Protein AF-Q2HYZ3-F1 (afdb_monomer_lite)

Structure (mmCIF, N/CA/C/O backbone):
data_AF-Q2HYZ3-F1
#
_entry.id   AF-Q2HYZ3-F1
#
loop_
_atom_site.group_PDB
_atom_site.id
_atom_site.type_sy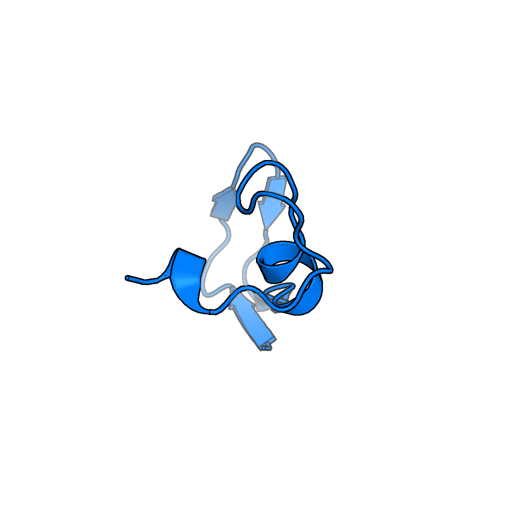mbol
_atom_site.label_atom_id
_atom_site.label_alt_id
_atom_site.label_comp_id
_atom_site.label_asym_id
_atom_site.label_entity_id
_atom_site.label_seq_id
_atom_site.pdbx_PDB_ins_code
_atom_site.Cartn_x
_atom_site.Cartn_y
_atom_site.Cartn_z
_atom_site.occupancy
_atom_site.B_iso_or_equiv
_atom_site.auth_seq_id
_atom_site.auth_comp_id
_atom_site.auth_asym_id
_atom_site.auth_atom_id
_atom_site.pdbx_PDB_model_num
ATOM 1 N N . LEU A 1 1 ? 2.969 -2.369 5.017 1.00 82.00 1 LEU A N 1
ATOM 2 C CA . LEU A 1 1 ? 2.977 -1.153 5.864 1.00 82.00 1 LEU A CA 1
ATOM 3 C C . LEU A 1 1 ? 1.601 -0.996 6.486 1.00 82.00 1 LEU A C 1
ATOM 5 O O . LEU A 1 1 ? 0.648 -0.779 5.745 1.00 82.00 1 LEU A O 1
ATOM 9 N N . GLU A 1 2 ? 1.498 -1.141 7.804 1.00 90.12 2 GLU A N 1
ATOM 10 C CA . GLU A 1 2 ? 0.218 -1.074 8.518 1.00 90.12 2 GLU A CA 1
ATOM 11 C C . GLU A 1 2 ? -0.082 0.345 9.007 1.00 90.12 2 GLU A C 1
ATOM 13 O O . GLU A 1 2 ? 0.808 1.105 9.414 1.00 90.12 2 GLU A O 1
ATOM 18 N N . ARG A 1 3 ? -1.354 0.722 8.926 1.00 95.00 3 ARG A N 1
ATOM 19 C CA . ARG A 1 3 ? -1.914 1.981 9.417 1.00 95.00 3 ARG A CA 1
ATOM 20 C C . ARG A 1 3 ? -3.209 1.691 10.156 1.00 95.00 3 ARG A C 1
ATOM 22 O O . ARG A 1 3 ? -3.857 0.688 9.896 1.00 95.00 3 ARG A O 1
ATOM 29 N N . VAL A 1 4 ? -3.596 2.601 11.041 1.00 97.44 4 VAL A N 1
ATOM 30 C CA . VAL A 1 4 ? -4.893 2.566 11.722 1.00 97.44 4 VAL A CA 1
ATOM 31 C C . VAL A 1 4 ? -5.670 3.819 11.342 1.00 97.44 4 VAL A C 1
ATOM 33 O O . VAL A 1 4 ? -5.136 4.934 11.407 1.00 97.44 4 VAL A O 1
ATOM 36 N N . ALA A 1 5 ? -6.919 3.645 10.918 1.00 97.94 5 ALA A N 1
ATOM 37 C CA . ALA A 1 5 ? -7.797 4.749 10.559 1.00 97.94 5 ALA A CA 1
ATOM 38 C C . ALA A 1 5 ? -8.166 5.578 11.803 1.00 97.94 5 ALA A C 1
ATOM 40 O O . ALA A 1 5 ? -8.822 5.096 12.719 1.00 97.94 5 ALA A O 1
ATOM 41 N N . LYS A 1 6 ? -7.779 6.859 11.845 1.00 98.00 6 LYS A N 1
ATOM 42 C CA . LYS A 1 6 ? -8.033 7.733 13.015 1.00 98.00 6 LYS A CA 1
ATOM 43 C C . LYS A 1 6 ? -9.495 8.176 13.159 1.00 98.00 6 LYS A C 1
ATOM 45 O O . LYS A 1 6 ? -9.898 8.655 14.217 1.00 98.00 6 LYS A O 1
ATOM 50 N N . LYS A 1 7 ? -10.273 8.060 12.086 1.00 98.19 7 LYS A N 1
ATOM 51 C CA . LYS A 1 7 ? -11.706 8.356 12.005 1.00 98.19 7 LYS A CA 1
ATOM 52 C C . LYS A 1 7 ? -12.309 7.533 10.872 1.00 98.19 7 LYS A C 1
ATOM 54 O O . LYS A 1 7 ? -11.568 7.092 9.995 1.00 98.19 7 LYS A O 1
ATOM 59 N N . THR A 1 8 ? -13.628 7.381 10.874 1.00 98.50 8 THR A N 1
ATOM 60 C CA . THR A 1 8 ? -14.338 6.813 9.727 1.00 98.50 8 THR A CA 1
ATOM 61 C C . THR A 1 8 ? -14.159 7.729 8.519 1.00 98.50 8 THR A C 1
ATOM 63 O O . THR A 1 8 ? -14.326 8.946 8.637 1.00 98.50 8 THR A O 1
ATOM 66 N N . VAL A 1 9 ? -13.779 7.153 7.382 1.00 97.56 9 VAL A N 1
ATOM 67 C CA . VAL A 1 9 ? -13.573 7.856 6.108 1.00 97.56 9 VAL A CA 1
ATOM 68 C C . VAL A 1 9 ? -14.172 7.050 4.964 1.00 97.56 9 VAL A C 1
ATOM 70 O O . VAL A 1 9 ? -14.298 5.835 5.070 1.00 97.56 9 VAL A O 1
ATOM 73 N N . GLU A 1 10 ? -14.513 7.718 3.869 1.00 97.81 10 GLU A N 1
ATOM 74 C CA . GLU A 1 10 ? -14.900 7.070 2.618 1.00 97.81 10 GLU A CA 1
ATOM 75 C C . GLU A 1 10 ? -13.819 7.333 1.567 1.00 97.81 10 GLU A C 1
ATOM 77 O O . GLU A 1 10 ? -13.394 8.477 1.385 1.00 97.81 10 GLU A O 1
ATOM 82 N N . ILE A 1 11 ? -13.339 6.274 0.914 1.00 95.12 11 ILE A N 1
ATOM 83 C CA . ILE A 1 11 ? -12.332 6.341 -0.150 1.00 95.12 11 ILE A CA 1
ATOM 84 C C . ILE A 1 11 ? -12.830 5.482 -1.308 1.00 95.12 11 ILE A C 1
ATOM 86 O O . ILE A 1 11 ? -13.087 4.297 -1.122 1.00 95.12 11 ILE A O 1
ATOM 90 N N . ASN A 1 12 ? -12.962 6.068 -2.501 1.00 94.12 12 ASN A N 1
ATOM 91 C CA . ASN A 1 12 ? -13.434 5.381 -3.712 1.00 94.12 12 ASN A CA 1
ATOM 92 C C . ASN A 1 12 ? -14.758 4.610 -3.510 1.00 94.12 12 ASN A C 1
ATOM 94 O O . ASN A 1 12 ? -14.908 3.492 -3.995 1.00 94.12 12 ASN A O 1
ATOM 98 N N . GLY A 1 13 ? -15.703 5.182 -2.755 1.00 97.06 13 GLY A N 1
ATOM 99 C CA . GLY A 1 13 ? -16.990 4.546 -2.440 1.00 97.06 13 GLY A CA 1
ATOM 100 C C . GLY A 1 13 ? -16.929 3.460 -1.358 1.00 97.06 13 GLY A C 1
ATOM 101 O O . GLY A 1 13 ? -17.946 2.843 -1.050 1.00 97.06 13 GLY A O 1
ATOM 102 N N . ILE A 1 14 ? -15.754 3.210 -0.768 1.00 96.62 14 ILE A N 1
ATOM 103 C CA . ILE A 1 14 ? -15.563 2.239 0.314 1.00 96.62 14 ILE A CA 1
ATOM 104 C C . ILE A 1 14 ? -15.474 2.979 1.646 1.00 96.62 14 ILE A C 1
ATOM 106 O O . ILE A 1 14 ? -14.602 3.828 1.847 1.00 96.62 14 ILE A O 1
ATOM 110 N N . VAL A 1 15 ? -16.345 2.613 2.586 1.00 98.12 15 VAL A N 1
ATOM 111 C CA . VAL A 1 15 ? -16.309 3.128 3.958 1.00 98.12 15 VAL A CA 1
ATOM 112 C C . VAL A 1 15 ? -15.278 2.351 4.774 1.00 98.12 15 VAL A C 1
ATOM 114 O O . VAL A 1 15 ? -15.400 1.142 4.965 1.00 98.12 15 VAL A O 1
ATOM 117 N N . ILE A 1 16 ? -14.282 3.061 5.298 1.00 97.88 16 ILE A N 1
ATOM 118 C CA . ILE A 1 16 ? -13.258 2.547 6.209 1.00 97.88 16 ILE A CA 1
ATOM 119 C C . ILE A 1 16 ? -13.582 3.065 7.617 1.00 97.88 16 ILE A C 1
ATOM 121 O O . ILE A 1 16 ? -13.471 4.272 7.857 1.00 97.88 16 ILE A O 1
ATOM 125 N N . PRO A 1 17 ? -13.987 2.199 8.561 1.00 98.44 17 PRO A N 1
ATOM 126 C CA . PRO A 1 17 ? -14.312 2.613 9.922 1.00 98.44 17 PRO A CA 1
ATOM 127 C C . PRO A 1 17 ? -13.100 3.135 10.696 1.00 98.44 17 PRO A C 1
ATOM 129 O O . PRO A 1 17 ? -11.965 2.711 10.466 1.00 98.44 17 PRO A O 1
ATOM 132 N N . LYS A 1 18 ? -13.350 4.007 11.681 1.00 98.38 18 LYS A N 1
ATOM 133 C CA . LYS A 1 18 ? -12.358 4.340 12.712 1.00 98.38 18 LYS A CA 1
ATOM 134 C C . LYS A 1 18 ? -11.802 3.056 13.353 1.00 98.38 18 LYS A C 1
ATOM 136 O O . LYS A 1 18 ? -12.537 2.096 13.552 1.00 98.38 18 LYS A O 1
ATOM 141 N N . ASP A 1 19 ? -10.512 3.074 13.674 1.00 98.19 19 ASP A N 1
ATOM 142 C CA . ASP A 1 19 ? -9.746 2.004 14.322 1.00 98.19 19 ASP A CA 1
ATOM 143 C C . ASP A 1 19 ? -9.552 0.739 13.457 1.00 98.19 19 ASP A C 1
ATOM 145 O O . ASP A 1 19 ? -8.889 -0.208 13.875 1.00 98.19 19 ASP A O 1
ATOM 149 N N . CYS A 1 20 ? -10.032 0.745 12.206 1.00 97.94 20 CYS A N 1
ATOM 150 C CA . CYS A 1 20 ? -9.733 -0.291 11.221 1.00 97.94 20 CYS A CA 1
ATOM 151 C C . CYS A 1 20 ? -8.243 -0.271 10.831 1.00 97.94 20 CYS A C 1
ATOM 153 O O . CYS A 1 20 ? -7.662 0.798 10.599 1.00 97.94 20 CYS A O 1
ATOM 155 N N . ILE A 1 21 ? -7.636 -1.459 10.733 1.00 96.94 21 ILE A N 1
ATOM 156 C CA . ILE A 1 21 ? -6.284 -1.630 10.195 1.00 96.94 21 ILE A CA 1
ATOM 157 C C . ILE A 1 21 ? -6.351 -1.534 8.672 1.00 96.94 21 ILE A C 1
ATOM 159 O O . ILE A 1 21 ? -7.103 -2.252 8.018 1.00 96.94 21 ILE A O 1
ATOM 163 N N . VAL A 1 22 ? -5.519 -0.667 8.109 1.00 95.44 22 VAL A N 1
ATOM 164 C CA . VAL A 1 22 ? -5.378 -0.457 6.671 1.00 95.44 22 VAL A CA 1
ATOM 165 C C . VAL A 1 22 ? -3.960 -0.827 6.259 1.00 95.44 22 VAL A C 1
ATOM 167 O O . VAL A 1 22 ? -2.979 -0.381 6.861 1.00 95.44 22 VAL A O 1
ATOM 170 N N . LEU A 1 23 ? -3.849 -1.629 5.206 1.00 95.12 23 LEU A N 1
ATOM 171 C CA . LEU A 1 23 ? -2.582 -2.013 4.597 1.00 95.12 23 LEU A CA 1
ATOM 172 C C . LEU A 1 23 ? -2.369 -1.216 3.314 1.00 95.12 23 LEU A C 1
ATOM 174 O O . LEU A 1 23 ? -3.256 -1.144 2.470 1.00 95.12 23 LEU A O 1
ATOM 178 N N . VAL A 1 24 ? -1.172 -0.654 3.148 1.00 93.19 24 VAL A N 1
ATOM 179 C CA . VAL A 1 24 ? -0.732 -0.133 1.846 1.00 93.19 24 VAL A CA 1
ATOM 180 C C . VAL A 1 24 ? -0.118 -1.298 1.057 1.00 93.19 24 VAL A C 1
ATOM 182 O O . VAL A 1 24 ? 0.925 -1.807 1.492 1.00 93.19 24 VAL A O 1
ATOM 185 N N . PRO A 1 25 ? -0.724 -1.747 -0.063 1.00 93.25 25 PRO A N 1
ATOM 186 C CA . PRO A 1 25 ? -0.268 -2.919 -0.808 1.00 93.25 25 PRO A CA 1
ATOM 187 C C . PRO A 1 25 ? 0.904 -2.556 -1.731 1.00 93.25 25 PRO A C 1
ATOM 189 O O . PRO A 1 25 ? 0.776 -2.519 -2.952 1.00 93.25 25 PRO A O 1
ATOM 192 N N . THR A 1 26 ? 2.070 -2.273 -1.145 1.00 95.31 26 THR A N 1
ATOM 193 C CA . THR A 1 26 ? 3.249 -1.773 -1.876 1.00 95.31 26 THR A CA 1
ATOM 194 C C . THR A 1 26 ? 3.682 -2.697 -3.020 1.00 95.31 26 THR A C 1
ATOM 196 O O . THR A 1 26 ? 4.067 -2.208 -4.075 1.00 95.31 26 THR A O 1
ATOM 199 N N . TRP A 1 27 ? 3.584 -4.022 -2.846 1.00 94.50 27 TRP A N 1
ATOM 200 C CA . TRP A 1 27 ? 3.944 -4.987 -3.894 1.00 94.50 27 TRP A CA 1
ATOM 201 C C . TRP A 1 27 ? 3.068 -4.842 -5.142 1.00 94.50 27 TRP A C 1
ATOM 203 O O . TRP A 1 27 ? 3.604 -4.800 -6.245 1.00 94.50 27 TRP A O 1
ATOM 213 N N . THR A 1 28 ? 1.750 -4.717 -4.953 1.00 95.44 28 THR A N 1
AT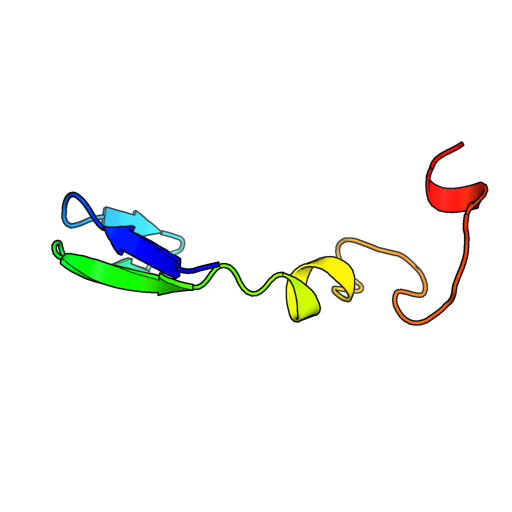OM 214 C CA . THR A 1 28 ? 0.780 -4.532 -6.039 1.00 95.44 28 THR A CA 1
ATOM 215 C C . THR A 1 28 ? 0.955 -3.169 -6.695 1.00 95.44 28 THR A C 1
ATOM 217 O O . THR A 1 28 ? 1.037 -3.096 -7.911 1.00 95.44 28 THR A O 1
ATOM 220 N N . LEU A 1 29 ? 1.096 -2.097 -5.905 1.00 95.81 29 LEU A N 1
ATOM 221 C CA . LEU A 1 29 ? 1.260 -0.734 -6.430 1.00 95.81 29 LEU A CA 1
ATOM 222 C C . LEU A 1 29 ? 2.516 -0.575 -7.298 1.00 95.81 29 LEU A C 1
ATOM 224 O O . LEU A 1 29 ? 2.503 0.150 -8.286 1.00 95.81 29 LEU A O 1
ATOM 228 N N . HIS A 1 30 ? 3.611 -1.246 -6.942 1.00 95.62 30 HIS A N 1
ATOM 229 C CA . HIS A 1 30 ? 4.838 -1.224 -7.744 1.00 95.62 30 HIS A CA 1
ATOM 230 C C . HIS A 1 30 ? 4.767 -2.117 -8.992 1.00 95.62 30 HIS A C 1
ATOM 232 O O . HIS A 1 30 ? 5.706 -2.107 -9.781 1.00 95.62 30 HIS A O 1
ATOM 238 N N . ARG A 1 31 ? 3.692 -2.896 -9.157 1.00 96.94 31 ARG A N 1
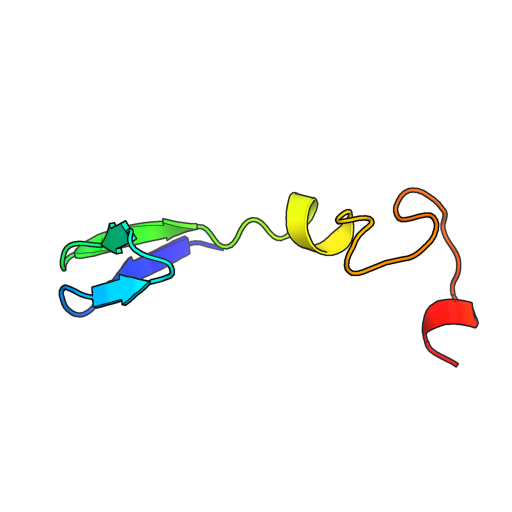ATOM 239 C CA . ARG A 1 31 ? 3.479 -3.815 -10.284 1.00 96.94 31 ARG A CA 1
ATOM 240 C C . ARG A 1 31 ? 2.242 -3.507 -11.116 1.00 96.94 31 ARG A C 1
ATOM 242 O O . ARG A 1 31 ? 1.875 -4.282 -11.991 1.00 96.94 31 ARG A O 1
ATOM 249 N N . ASP A 1 32 ? 1.590 -2.393 -10.828 1.00 97.56 32 ASP A N 1
ATOM 250 C CA . ASP A 1 32 ? 0.384 -1.992 -11.525 1.00 97.56 32 ASP A CA 1
ATOM 251 C C . ASP A 1 32 ? 0.731 -1.541 -12.958 1.00 97.56 32 ASP A C 1
ATOM 253 O O . ASP A 1 32 ? 1.469 -0.560 -13.107 1.00 97.56 32 ASP A O 1
ATOM 257 N N . PRO A 1 33 ? 0.233 -2.223 -14.008 1.00 96.94 33 PRO A N 1
ATOM 258 C CA . PRO A 1 33 ? 0.508 -1.859 -15.394 1.00 96.94 33 PRO A CA 1
ATOM 259 C C . PRO A 1 33 ? -0.148 -0.537 -15.819 1.00 96.94 33 PRO A C 1
ATOM 261 O O . PRO A 1 33 ? 0.270 0.043 -16.821 1.00 96.94 33 PRO A O 1
ATOM 264 N N . GLU A 1 34 ? -1.148 -0.041 -15.081 1.00 96.94 34 GLU A N 1
ATOM 265 C CA . GLU A 1 34 ? -1.728 1.286 -15.326 1.00 96.94 34 GLU A CA 1
ATOM 266 C C . GLU A 1 34 ? -0.792 2.410 -14.849 1.00 96.94 34 GLU A C 1
ATOM 268 O O . GLU A 1 34 ? -0.860 3.532 -15.351 1.00 96.94 34 GLU A O 1
ATOM 273 N N . ILE A 1 35 ? 0.103 2.107 -13.901 1.00 95.94 35 ILE A N 1
ATOM 274 C CA . ILE A 1 35 ? 1.067 3.057 -13.329 1.00 95.94 35 ILE A CA 1
ATOM 275 C C . ILE A 1 35 ? 2.456 2.890 -13.966 1.00 95.94 35 ILE A C 1
ATOM 277 O O . ILE A 1 35 ? 3.134 3.882 -14.236 1.00 95.94 35 ILE A O 1
ATOM 281 N N . TRP A 1 36 ? 2.889 1.651 -14.219 1.00 96.12 36 TRP A N 1
ATOM 282 C CA . TRP A 1 36 ? 4.231 1.317 -14.704 1.00 96.12 36 TRP A CA 1
ATOM 283 C C . TRP A 1 36 ? 4.164 0.482 -15.984 1.00 96.12 36 TRP A C 1
ATOM 285 O O . TRP A 1 36 ? 3.578 -0.593 -15.994 1.00 96.12 36 TRP A O 1
ATOM 295 N N . SER A 1 37 ? 4.835 0.916 -17.055 1.00 95.50 37 SER A N 1
ATOM 296 C CA . SER A 1 37 ? 5.010 0.082 -18.256 1.00 95.50 37 SER A CA 1
ATOM 297 C C . SER A 1 37 ? 5.959 -1.086 -17.981 1.00 95.50 37 SER A C 1
ATOM 299 O O . SER A 1 37 ? 7.023 -0.878 -17.402 1.00 95.50 37 SER A O 1
ATOM 301 N N . ASP A 1 38 ? 5.603 -2.296 -18.422 1.00 96.31 38 ASP A N 1
ATOM 302 C CA . ASP A 1 38 ? 6.363 -3.546 -18.228 1.00 96.31 38 ASP A CA 1
ATOM 303 C C . ASP A 1 38 ? 6.754 -3.818 -16.751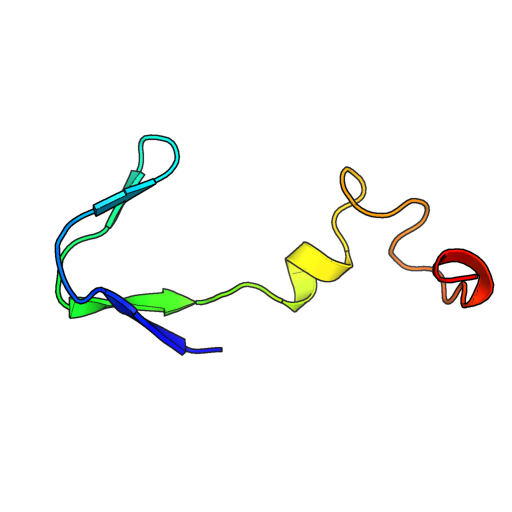 1.00 96.31 38 ASP A C 1
ATOM 305 O O . ASP A 1 38 ? 7.928 -4.042 -16.451 1.00 96.31 38 ASP A O 1
ATOM 309 N N . PRO A 1 39 ? 5.815 -3.770 -15.787 1.00 97.12 39 PRO A N 1
ATOM 310 C CA . PRO A 1 39 ? 6.111 -3.637 -14.353 1.00 97.12 39 PRO A CA 1
ATOM 311 C C . PRO A 1 39 ? 7.005 -4.733 -13.747 1.00 97.12 39 PRO A C 1
ATOM 313 O O . PRO A 1 39 ? 7.675 -4.497 -12.742 1.00 97.12 39 PRO A O 1
ATOM 316 N N . GLU A 1 40 ? 7.035 -5.923 -14.348 1.00 96.88 40 GLU A N 1
ATOM 317 C CA . GLU A 1 40 ? 7.871 -7.041 -13.891 1.00 96.88 40 GLU A CA 1
ATOM 318 C C . GLU A 1 40 ? 9.322 -6.974 -14.398 1.00 96.88 40 GLU A C 1
ATOM 320 O O . GLU A 1 40 ? 10.176 -7.725 -13.927 1.00 96.88 40 GLU A O 1
ATOM 325 N N . GLU A 1 41 ? 9.634 -6.075 -15.334 1.00 97.56 41 GLU A N 1
ATOM 326 C CA . GLU A 1 41 ? 10.990 -5.896 -15.852 1.00 97.56 41 GLU A CA 1
ATOM 327 C C . GLU A 1 41 ? 11.805 -4.914 -15.001 1.00 97.56 41 GLU A C 1
ATOM 329 O O . GLU A 1 41 ? 11.332 -3.839 -14.613 1.00 97.56 41 GLU A O 1
ATOM 334 N N . PHE A 1 42 ? 13.076 -5.253 -14.763 1.00 95.94 42 PHE A N 1
ATOM 335 C CA . PHE A 1 42 ? 14.052 -4.318 -14.211 1.00 95.94 42 PHE A CA 1
ATOM 336 C C . PHE A 1 42 ? 14.493 -3.332 -15.299 1.00 95.94 42 PHE A C 1
ATOM 338 O O . PHE A 1 42 ? 15.253 -3.690 -16.194 1.00 95.94 42 PHE A O 1
ATOM 345 N N . LYS A 1 43 ? 14.012 -2.089 -15.203 1.00 95.19 43 LYS A N 1
ATOM 346 C CA . LYS A 1 43 ? 14.225 -1.032 -16.203 1.00 95.19 43 LYS 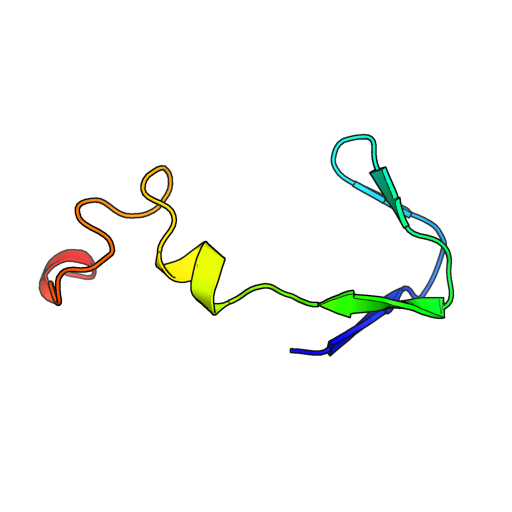A CA 1
ATOM 347 C C . LYS A 1 43 ? 14.588 0.294 -15.517 1.00 95.19 43 LYS A C 1
ATOM 349 O O . LYS A 1 43 ? 13.699 1.117 -15.278 1.00 95.19 43 LYS A O 1
ATOM 354 N N . PRO A 1 44 ? 15.858 0.490 -15.111 1.00 95.19 44 PRO A N 1
ATOM 355 C CA . PRO A 1 44 ? 16.315 1.699 -14.415 1.00 95.19 44 PRO A CA 1
ATOM 356 C C . PRO A 1 44 ? 16.023 2.999 -15.167 1.00 95.19 44 PRO A C 1
ATOM 358 O O . PRO A 1 44 ? 15.763 4.030 -14.547 1.00 95.19 44 PRO A O 1
ATOM 361 N N . GLU A 1 45 ? 16.001 2.935 -16.497 1.00 96.31 45 GLU A N 1
ATOM 362 C CA . GLU A 1 45 ? 15.758 4.062 -17.401 1.00 96.31 45 GLU A CA 1
ATOM 363 C C . GLU A 1 45 ? 14.371 4.689 -17.193 1.00 96.31 45 GLU A C 1
ATOM 365 O O . GLU A 1 45 ? 14.151 5.827 -17.594 1.00 96.31 45 GLU A O 1
ATOM 370 N N . ARG A 1 46 ? 13.439 3.994 -16.517 1.00 93.62 46 ARG A N 1
ATOM 371 C CA . ARG A 1 46 ? 12.131 4.548 -16.114 1.00 93.62 46 ARG A CA 1
ATOM 372 C C . ARG A 1 46 ? 12.232 5.803 -15.236 1.00 93.62 46 ARG A C 1
ATOM 374 O O . ARG A 1 46 ? 11.248 6.526 -15.132 1.00 93.62 46 ARG A O 1
ATOM 381 N N . PHE A 1 47 ? 13.368 6.030 -14.577 1.00 92.44 47 PHE A N 1
ATOM 382 C CA . PHE A 1 47 ? 13.562 7.111 -13.601 1.00 92.44 47 PHE A CA 1
ATOM 383 C C . PHE A 1 47 ? 14.556 8.190 -14.060 1.00 92.44 47 PHE A C 1
ATOM 385 O O . PHE A 1 47 ? 14.999 8.988 -13.233 1.00 92.44 47 PHE A O 1
ATOM 392 N N . SER A 1 48 ? 14.963 8.165 -15.333 1.00 88.88 48 SER A N 1
ATOM 393 C CA . SER A 1 48 ? 15.932 9.107 -15.921 1.00 88.88 48 SER A CA 1
ATOM 394 C C . SER A 1 48 ? 15.267 10.340 -16.523 1.00 88.88 48 SER A C 1
ATOM 396 O O . SER A 1 48 ? 14.098 10.231 -16.951 1.0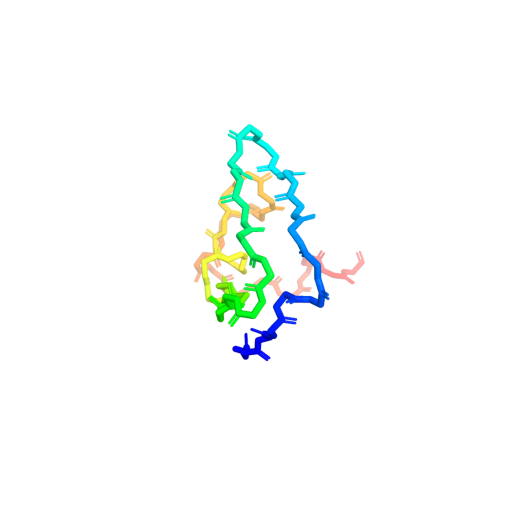0 88.88 48 SER A O 1
#

Radius of gyration: 15.18 Å; chains: 1; bounding box: 33×16×33 Å

Secondary structure (DSSP, 8-state):
-EEE-SS-EEETTEEE-TT-EEE--HHHHTT-TTTSSSTTS--GGGG-

Organism: Salmo salar (NCBI:txid8030)

Sequence (48 aa):
LERVAKKTVEINGIVIPKDCIVLVPTWTLHRDPEIWSDPEEFKPERFS

InterPro domains:
  IPR001128 Cytochrome P450 [PF00067] (1-48)
  IPR002397 Cytochrome P450, B-class [PR00359] (3-30)
  IPR002397 Cytochrome P450, B-class [PR00359] (31-46)
  IPR036396 Cytochrome P450 superfamily [G3DSA:1.10.630.10] (1-48)
  IPR036396 Cytochrome P450 superfamily [SSF48264] (2-47)
  IPR050705 Cytochrome P450 3A [PTHR24302] (1-48)

Foldseek 3Di:
DKDFACAWDADPNDIDHGRDIDDDPVVCVQQPCVNDPPSVDDDPVVPD

pLDDT: mean 95.76, std 2.85, range [82.0, 98.5]